Protein AF-A0A6L5FCD7-F1 (afdb_monomer_lite)

Structure (mmCIF, N/CA/C/O backbone):
data_AF-A0A6L5FCD7-F1
#
_entry.id   AF-A0A6L5FCD7-F1
#
loop_
_atom_site.group_PDB
_atom_site.id
_atom_site.type_symbol
_atom_site.label_atom_id
_atom_site.label_alt_id
_atom_site.label_comp_id
_atom_site.label_asym_id
_atom_site.label_entity_id
_atom_site.label_seq_id
_atom_site.pdbx_PDB_ins_code
_atom_site.Cartn_x
_atom_site.Cartn_y
_atom_site.Cartn_z
_atom_site.occupancy
_atom_site.B_iso_or_equiv
_atom_site.auth_seq_id
_atom_site.auth_comp_id
_atom_site.auth_asym_id
_atom_site.auth_atom_id
_atom_site.pdbx_PDB_model_num
ATOM 1 N N . MET A 1 1 ? -22.390 15.003 17.000 1.00 55.62 1 MET A N 1
ATOM 2 C CA . MET A 1 1 ? -22.370 13.607 16.510 1.00 55.62 1 MET A CA 1
ATOM 3 C C . MET A 1 1 ? -20.964 13.074 16.768 1.00 55.62 1 MET A C 1
ATOM 5 O O . MET A 1 1 ? -20.049 13.881 16.733 1.00 55.62 1 MET A O 1
ATOM 9 N N . SER A 1 2 ? -20.787 11.804 17.147 1.00 71.88 2 SER A N 1
ATOM 10 C CA . SER A 1 2 ? -19.439 11.239 17.355 1.00 71.88 2 SER A CA 1
ATOM 11 C C . SER A 1 2 ? -18.803 10.983 15.991 1.00 71.88 2 SER A C 1
ATOM 13 O O . SER A 1 2 ? -19.467 10.383 15.145 1.00 71.88 2 SER A O 1
ATOM 15 N N . SER A 1 3 ? -17.561 11.426 15.780 1.00 78.75 3 SER A N 1
ATOM 16 C CA . SER A 1 3 ? -16.783 11.084 14.585 1.00 78.75 3 SER A CA 1
ATOM 17 C C . SER A 1 3 ? -16.601 9.567 14.499 1.00 78.75 3 SER A C 1
ATOM 19 O O . SER A 1 3 ? -16.526 8.866 15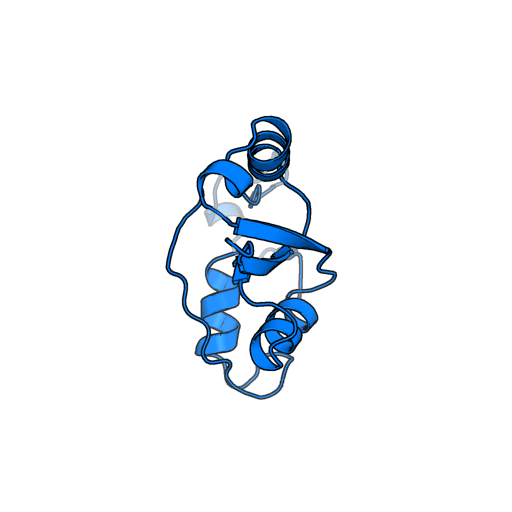.516 1.00 78.75 3 SER A O 1
ATOM 21 N N . ARG A 1 4 ? -16.553 9.040 13.274 1.00 93.75 4 ARG A N 1
ATOM 22 C CA . ARG A 1 4 ? -16.175 7.652 13.018 1.00 93.75 4 ARG A CA 1
ATOM 23 C C . ARG A 1 4 ? -14.656 7.564 12.925 1.00 93.75 4 ARG A C 1
ATOM 25 O O . ARG A 1 4 ? -14.069 8.122 12.001 1.00 93.75 4 ARG A O 1
ATOM 32 N N . GLN A 1 5 ? -14.041 6.807 13.826 1.00 95.81 5 GLN A N 1
ATOM 33 C CA . GLN A 1 5 ? -12.611 6.524 13.760 1.00 95.81 5 GLN A CA 1
ATOM 34 C C . GLN A 1 5 ? -12.307 5.499 12.654 1.00 95.81 5 GLN A C 1
ATOM 36 O O . GLN A 1 5 ? -13.030 4.511 12.495 1.00 95.81 5 GLN A O 1
ATOM 41 N N . ILE A 1 6 ? -11.252 5.748 11.877 1.00 97.06 6 ILE A N 1
ATOM 42 C CA . ILE A 1 6 ? -10.707 4.841 10.860 1.00 97.06 6 ILE A CA 1
ATOM 43 C C . ILE A 1 6 ? -9.198 4.720 11.073 1.00 97.06 6 ILE A C 1
ATOM 45 O O . ILE A 1 6 ? -8.468 5.701 10.939 1.00 97.06 6 ILE A O 1
ATOM 49 N N . ARG A 1 7 ? -8.720 3.504 11.334 1.00 98.00 7 ARG A N 1
ATOM 50 C CA . ARG A 1 7 ? -7.295 3.169 11.426 1.00 98.00 7 ARG A CA 1
ATOM 51 C C . ARG A 1 7 ? -6.771 2.803 10.044 1.00 98.00 7 ARG A C 1
ATOM 53 O O . ARG A 1 7 ? -7.136 1.768 9.479 1.00 98.00 7 ARG A O 1
ATOM 60 N N . LEU A 1 8 ? -5.931 3.672 9.492 1.00 96.81 8 LEU A N 1
ATOM 61 C CA . LEU A 1 8 ? -5.376 3.556 8.148 1.00 96.81 8 LEU A CA 1
ATOM 62 C C . LEU A 1 8 ? -3.917 3.093 8.201 1.00 96.81 8 LEU A C 1
ATOM 64 O O . LEU A 1 8 ? -3.034 3.854 8.599 1.00 96.81 8 LEU A O 1
ATOM 68 N N . GLY A 1 9 ? -3.655 1.869 7.743 1.00 97.31 9 GLY A N 1
ATOM 69 C CA . GLY A 1 9 ? -2.304 1.316 7.636 1.00 97.31 9 GLY A CA 1
ATOM 70 C C . GLY A 1 9 ? -1.635 1.653 6.301 1.00 97.31 9 GLY A C 1
ATOM 71 O O . GLY A 1 9 ? -2.066 1.164 5.253 1.00 97.31 9 GLY A O 1
ATOM 72 N N . ALA A 1 10 ? -0.548 2.427 6.309 1.00 94.69 10 ALA A N 1
ATOM 73 C CA . ALA A 1 10 ? 0.204 2.752 5.092 1.00 94.69 10 ALA A CA 1
ATOM 74 C C . ALA A 1 10 ? 1.717 2.893 5.334 1.00 94.69 10 ALA A C 1
ATOM 76 O O . ALA A 1 10 ? 2.170 3.170 6.444 1.00 94.69 10 ALA A O 1
ATOM 77 N N . PHE A 1 11 ? 2.517 2.704 4.278 1.00 91.50 11 PHE A N 1
ATOM 78 C CA . PHE A 1 11 ? 3.987 2.788 4.338 1.00 91.50 11 PHE A CA 1
ATOM 79 C C . PHE A 1 11 ? 4.525 4.200 4.566 1.00 91.50 11 PHE A C 1
ATOM 81 O O . PHE A 1 11 ? 5.691 4.360 4.910 1.00 91.50 11 PHE A O 1
ATOM 88 N N . TYR A 1 12 ? 3.724 5.230 4.341 1.00 89.50 12 TYR A N 1
ATOM 89 C CA . TYR A 1 12 ? 4.067 6.607 4.666 1.00 89.50 12 TYR A CA 1
ATOM 90 C C . TYR A 1 12 ? 2.797 7.451 4.660 1.00 89.50 12 TYR A C 1
ATOM 92 O O . TYR A 1 12 ? 1.784 7.079 4.064 1.00 89.50 12 TYR A O 1
ATOM 100 N N . ARG A 1 13 ? 2.866 8.618 5.300 1.00 91.06 13 ARG A N 1
ATOM 101 C CA . ARG A 1 13 ? 1.803 9.620 5.241 1.00 91.06 13 ARG A CA 1
ATOM 102 C C . ARG A 1 13 ? 1.982 10.451 3.970 1.00 91.06 13 ARG A C 1
ATOM 104 O O . ARG A 1 13 ? 2.928 11.226 3.863 1.00 91.06 13 ARG A O 1
ATOM 111 N N . SER A 1 14 ? 1.120 10.237 2.980 1.00 87.31 14 SER A N 1
ATOM 112 C CA . SER A 1 14 ? 1.229 10.888 1.669 1.00 87.31 14 SER A CA 1
ATOM 113 C C . SER A 1 14 ? 0.782 12.359 1.703 1.00 87.31 14 SER A C 1
ATOM 115 O O . SER A 1 14 ? 0.041 12.771 2.597 1.00 87.31 14 SER A O 1
ATOM 117 N N . LEU A 1 15 ? 1.196 13.162 0.712 1.00 89.69 15 LEU A N 1
ATOM 118 C CA . LEU A 1 15 ? 0.761 14.563 0.594 1.00 89.69 15 LEU A CA 1
ATOM 119 C C . LEU A 1 15 ? -0.774 14.718 0.558 1.00 89.69 15 LEU A C 1
ATOM 121 O O . LEU A 1 15 ? -1.275 15.575 1.286 1.00 89.69 15 LEU A O 1
ATOM 125 N N . PRO A 1 16 ? -1.545 13.892 -0.184 1.00 90.12 16 PRO A N 1
ATOM 126 C CA . PRO A 1 16 ? -3.006 13.938 -0.117 1.00 90.12 16 PRO A CA 1
ATO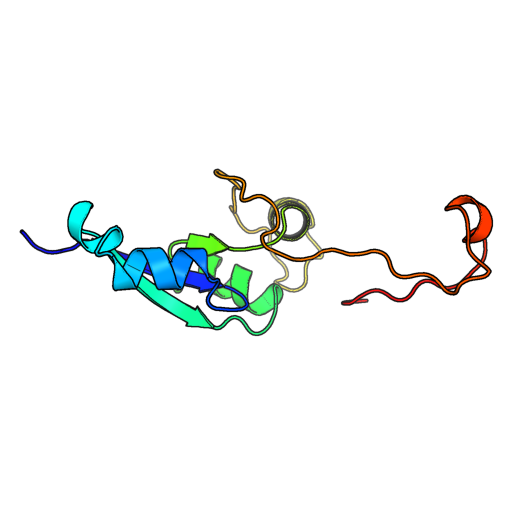M 127 C C . PRO A 1 16 ? -3.565 13.700 1.289 1.00 90.12 16 PRO A C 1
ATOM 129 O O . PRO A 1 16 ? -4.513 14.372 1.677 1.00 90.12 16 PRO A O 1
ATOM 132 N N . MET A 1 17 ? -2.965 12.802 2.080 1.00 91.81 17 MET A N 1
ATOM 133 C CA . MET A 1 17 ? -3.404 12.556 3.460 1.00 91.81 17 MET A CA 1
ATOM 134 C C . MET A 1 17 ? -3.141 13.756 4.372 1.00 91.81 17 MET A C 1
ATOM 136 O O . MET A 1 17 ? -3.963 14.051 5.236 1.00 91.81 17 MET A O 1
ATOM 140 N N . LEU A 1 18 ? -2.001 14.431 4.192 1.00 93.69 18 LEU A N 1
ATOM 141 C CA . LEU A 1 18 ? -1.668 15.651 4.932 1.00 93.69 18 LEU A CA 1
ATOM 142 C C . LEU A 1 18 ? -2.616 16.795 4.562 1.00 93.69 18 LEU A C 1
ATOM 144 O O . LEU A 1 18 ? -3.132 17.470 5.444 1.00 93.69 18 LEU A O 1
ATOM 148 N N . ALA A 1 19 ? -2.890 16.976 3.269 1.00 94.88 19 ALA A N 1
ATOM 149 C CA . ALA A 1 19 ? -3.831 17.980 2.788 1.00 94.88 19 ALA A CA 1
ATOM 150 C C . ALA A 1 19 ? -5.267 17.695 3.261 1.00 94.88 19 ALA A C 1
ATOM 152 O O . ALA A 1 19 ? -5.974 18.620 3.654 1.00 94.88 19 ALA A O 1
ATOM 153 N N . ALA A 1 20 ? -5.689 16.425 3.260 1.00 94.81 20 ALA A N 1
ATOM 154 C CA . ALA A 1 20 ? -7.000 16.005 3.749 1.00 94.81 20 ALA A CA 1
ATOM 155 C C . ALA A 1 20 ? -7.229 16.412 5.214 1.00 94.81 20 ALA A C 1
ATOM 157 O O . ALA A 1 20 ? -8.290 16.931 5.553 1.00 94.81 20 ALA A O 1
ATOM 158 N N . ASP A 1 21 ? -6.208 16.222 6.047 1.00 94.31 21 ASP A N 1
ATOM 159 C CA . ASP A 1 21 ? -6.203 16.608 7.457 1.00 94.31 21 ASP A CA 1
ATOM 160 C C . ASP A 1 21 ? -6.176 18.138 7.620 1.00 94.31 21 ASP A C 1
ATOM 162 O O . ASP A 1 21 ? -7.093 18.733 8.180 1.00 94.31 21 ASP A O 1
ATOM 166 N N . GLN A 1 22 ? -5.179 18.803 7.024 1.00 97.19 22 GLN A N 1
ATOM 167 C CA . GLN A 1 22 ? -4.955 20.246 7.172 1.00 97.19 22 GLN A CA 1
ATOM 168 C C . GLN A 1 22 ? -6.118 21.108 6.656 1.00 97.19 22 GLN A C 1
ATOM 170 O O . GLN A 1 22 ? -6.346 22.206 7.164 1.00 97.19 22 GLN A O 1
ATOM 175 N N . HIS A 1 23 ? -6.842 20.640 5.640 1.00 97.81 23 HIS A N 1
ATOM 176 C CA . HIS A 1 23 ? -7.974 21.359 5.055 1.00 97.81 23 HIS A CA 1
ATOM 177 C C . HIS A 1 23 ? -9.341 20.870 5.563 1.00 97.81 23 HIS A C 1
ATOM 179 O O . HIS A 1 23 ? -10.366 21.267 5.008 1.00 97.81 23 HIS A O 1
ATOM 185 N N . GLY A 1 24 ? -9.377 20.028 6.604 1.00 97.00 24 GLY A N 1
ATOM 186 C CA . GLY A 1 24 ? -10.619 19.601 7.256 1.00 97.00 24 GLY A CA 1
ATOM 187 C C . GLY A 1 24 ? -11.504 18.693 6.397 1.00 97.00 24 GLY A C 1
ATOM 188 O O . GLY A 1 24 ? -12.712 18.617 6.616 1.00 97.00 24 GLY A O 1
ATOM 189 N N . PHE A 1 25 ? -10.943 17.998 5.401 1.00 97.12 25 PHE A N 1
ATOM 190 C CA . PHE A 1 25 ? -11.723 17.093 4.553 1.00 97.12 2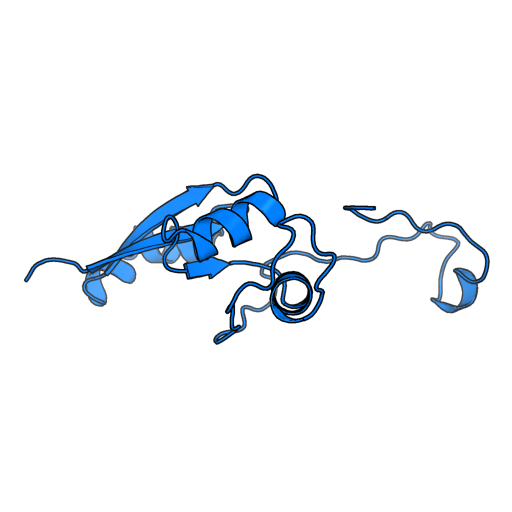5 PHE A CA 1
ATOM 191 C C . PHE A 1 25 ? -12.240 15.882 5.335 1.00 97.12 25 PHE A C 1
ATOM 193 O O . PHE A 1 25 ? -13.373 15.472 5.106 1.00 97.12 25 PHE A O 1
ATOM 200 N N . TYR A 1 26 ? -11.460 15.333 6.272 1.00 95.81 26 TYR A N 1
ATOM 201 C CA . TYR A 1 26 ? -11.932 14.234 7.124 1.00 95.81 26 TYR A CA 1
ATOM 202 C C . TYR A 1 26 ? -13.059 14.683 8.062 1.00 95.81 26 TYR A C 1
ATOM 204 O O . TYR A 1 26 ? -14.113 14.047 8.096 1.00 95.81 26 TYR A O 1
ATOM 212 N N . GLU A 1 27 ? -12.885 15.830 8.726 1.00 95.38 27 GLU A N 1
ATOM 213 C CA . GLU A 1 27 ? -13.893 16.423 9.615 1.00 95.38 27 GLU A CA 1
ATOM 214 C C . GLU A 1 27 ? -15.203 16.712 8.876 1.00 95.38 27 GLU A C 1
ATOM 216 O O . GLU A 1 27 ? -16.274 16.349 9.352 1.00 95.38 27 GLU A O 1
ATOM 221 N N . LYS A 1 28 ? -15.131 17.274 7.661 1.00 97.12 28 LYS A N 1
ATOM 222 C CA . LYS A 1 28 ? -16.303 17.513 6.801 1.00 97.12 28 LYS A CA 1
ATOM 223 C C . LYS A 1 28 ? -17.120 16.242 6.522 1.00 97.12 28 LYS A C 1
ATOM 225 O O . LYS A 1 28 ? -18.299 16.337 6.183 1.00 97.12 28 LYS A O 1
ATOM 230 N N . HIS A 1 29 ? -16.492 15.073 6.614 1.00 95.62 29 HIS A N 1
ATOM 231 C CA . HIS A 1 29 ? -17.120 13.773 6.411 1.00 95.62 29 HIS A CA 1
ATOM 232 C C . HIS A 1 29 ? -17.393 13.015 7.721 1.00 95.62 29 HIS A C 1
ATOM 234 O O . HIS A 1 29 ? -17.718 11.831 7.660 1.00 95.62 29 HIS A O 1
ATOM 240 N N . ASP A 1 30 ? -17.280 13.672 8.881 1.00 96.44 30 ASP A N 1
ATOM 241 C CA . ASP A 1 30 ? -17.431 13.073 10.213 1.00 96.44 30 ASP A CA 1
ATOM 242 C C . ASP A 1 30 ? -16.496 11.865 10.438 1.00 96.44 30 ASP A C 1
ATOM 244 O O . ASP A 1 30 ? -16.832 10.912 11.147 1.00 96.44 30 ASP A O 1
ATOM 248 N N . VAL A 1 31 ? -15.310 11.890 9.821 1.00 96.19 31 VAL A N 1
ATOM 249 C CA . VAL A 1 31 ? -14.287 10.845 9.938 1.00 96.19 31 VAL A CA 1
ATOM 250 C C . VAL A 1 31 ? -13.081 11.383 10.695 1.00 96.19 31 VAL A C 1
ATOM 252 O O . VAL A 1 31 ? -12.597 12.477 10.424 1.00 96.19 31 VAL A O 1
ATOM 255 N N . GLU A 1 32 ? -12.548 10.570 11.598 1.00 96.00 32 GLU A N 1
ATOM 256 C CA . GLU A 1 32 ? -11.240 10.775 12.214 1.00 96.00 32 GLU A CA 1
ATOM 257 C C . GLU A 1 32 ? -10.294 9.673 11.731 1.00 96.00 32 GLU A C 1
ATOM 259 O O . GLU A 1 32 ? -10.581 8.487 11.895 1.00 96.00 32 GLU A O 1
ATOM 264 N N . VAL A 1 33 ? -9.185 10.050 11.091 1.00 96.56 33 VAL A N 1
ATOM 265 C CA . VAL A 1 33 ? -8.233 9.087 10.521 1.00 96.56 33 VAL A CA 1
ATOM 266 C C . VAL A 1 33 ? -7.009 8.963 11.417 1.00 96.56 33 VAL A C 1
ATOM 268 O O . VAL A 1 33 ? -6.214 9.893 11.533 1.00 96.56 33 VAL A O 1
ATOM 271 N N . GLU A 1 34 ? -6.810 7.776 11.980 1.00 96.75 34 GLU A N 1
ATOM 272 C CA . GLU A 1 34 ? -5.595 7.413 12.700 1.00 96.75 34 GLU A CA 1
ATOM 273 C C . GLU A 1 34 ? -4.599 6.766 11.731 1.00 96.75 34 GLU A C 1
ATOM 275 O O . GLU A 1 34 ? -4.848 5.699 11.166 1.00 96.75 34 GLU A O 1
ATOM 280 N N . PHE A 1 35 ? -3.457 7.419 11.511 1.00 96.88 35 PHE A N 1
ATOM 281 C CA . PHE A 1 35 ? -2.407 6.893 10.642 1.00 96.88 35 PHE A CA 1
ATOM 282 C C . PHE A 1 35 ? -1.527 5.873 11.375 1.00 96.88 35 PHE A C 1
ATOM 284 O O . PHE A 1 35 ? -0.812 6.213 12.317 1.00 96.88 35 PHE A O 1
ATOM 291 N N . GLY A 1 36 ? -1.510 4.641 10.866 1.00 97.44 36 GLY A N 1
ATOM 292 C CA . GLY A 1 36 ? -0.607 3.578 11.285 1.00 97.44 36 GLY A CA 1
ATOM 293 C C . GLY A 1 36 ? 0.532 3.373 10.289 1.00 97.44 36 GLY A C 1
ATOM 294 O O . GLY A 1 36 ? 0.317 2.949 9.153 1.00 97.44 36 GLY A O 1
ATOM 295 N N . GLN A 1 37 ? 1.763 3.623 10.734 1.00 96.31 37 GLN A N 1
ATOM 296 C CA . GLN A 1 37 ? 2.960 3.399 9.928 1.00 96.31 37 GLN A CA 1
ATOM 297 C C . GLN A 1 37 ? 3.245 1.898 9.762 1.00 96.31 37 GLN A C 1
ATOM 299 O O . GLN A 1 37 ? 3.627 1.212 10.712 1.00 96.31 37 GLN A O 1
ATOM 304 N N . VAL A 1 38 ? 3.146 1.415 8.526 1.00 96.25 38 VAL A N 1
ATOM 305 C CA . VAL A 1 38 ? 3.463 0.035 8.136 1.00 96.25 38 VAL A CA 1
ATOM 306 C C . VAL A 1 38 ? 4.973 -0.160 7.974 1.00 96.25 38 VAL A C 1
ATOM 308 O O . VAL A 1 38 ? 5.695 0.752 7.554 1.00 96.25 38 VAL A O 1
ATOM 311 N N . ARG A 1 39 ? 5.456 -1.360 8.317 1.00 93.94 39 ARG A N 1
ATOM 312 C CA . ARG A 1 39 ? 6.861 -1.791 8.199 1.00 93.94 39 ARG A CA 1
ATOM 313 C C . ARG A 1 39 ? 7.092 -2.853 7.126 1.00 93.94 39 ARG A C 1
ATOM 315 O O . ARG A 1 39 ? 8.196 -2.938 6.604 1.00 93.94 39 ARG A O 1
ATOM 322 N N . SER A 1 40 ? 6.081 -3.651 6.799 1.00 94.25 40 SER A N 1
ATOM 323 C CA . SER A 1 40 ? 6.129 -4.655 5.731 1.00 94.25 40 SER A CA 1
ATOM 324 C C . SER A 1 40 ? 4.720 -5.028 5.282 1.00 94.25 40 SER A C 1
ATOM 326 O O . SER A 1 40 ? 3.768 -4.888 6.053 1.00 94.25 40 SER A O 1
ATOM 328 N N . SER A 1 41 ? 4.576 -5.568 4.070 1.00 94.31 41 SER A N 1
ATOM 329 C CA . SER A 1 41 ? 3.282 -6.084 3.606 1.00 94.31 41 SER A CA 1
ATOM 330 C C . SER A 1 41 ? 2.773 -7.227 4.490 1.00 94.31 41 SER A C 1
ATOM 332 O O . SER A 1 41 ? 1.576 -7.308 4.746 1.00 94.31 41 SER A O 1
ATOM 334 N N . THR A 1 42 ? 3.669 -8.064 5.030 1.00 96.06 42 THR A N 1
ATOM 335 C CA . THR A 1 42 ? 3.306 -9.133 5.978 1.00 96.06 42 THR A CA 1
ATOM 336 C C . THR A 1 42 ? 2.627 -8.568 7.218 1.00 96.06 42 THR A C 1
ATOM 338 O O . THR A 1 42 ? 1.547 -9.015 7.589 1.00 96.06 42 THR A O 1
ATOM 341 N N . GLN A 1 43 ? 3.219 -7.542 7.835 1.00 97.25 43 GLN A N 1
ATOM 342 C CA . GLN A 1 43 ? 2.607 -6.869 8.978 1.00 97.25 43 GLN A CA 1
ATOM 343 C C . GLN A 1 43 ? 1.289 -6.193 8.574 1.00 97.25 43 GLN A C 1
ATOM 345 O O . GLN A 1 43 ? 0.293 -6.346 9.273 1.00 97.25 43 GLN A O 1
ATOM 350 N N . GLN A 1 44 ? 1.270 -5.476 7.444 1.00 97.62 44 GLN A N 1
ATOM 351 C CA . GLN A 1 44 ? 0.095 -4.742 6.964 1.00 97.62 44 GLN A CA 1
ATOM 352 C C . GLN A 1 44 ? -1.131 -5.648 6.823 1.00 97.62 44 GLN A C 1
ATOM 354 O O . GLN A 1 44 ? -2.206 -5.306 7.312 1.00 97.62 44 GLN A O 1
ATOM 359 N N . PHE A 1 45 ? -0.969 -6.808 6.181 1.00 97.88 45 PHE A N 1
ATOM 360 C CA . PHE A 1 45 ? -2.068 -7.741 5.943 1.00 97.88 45 PHE A CA 1
ATOM 361 C C . PHE A 1 45 ? -2.414 -8.585 7.171 1.00 97.88 45 PHE A C 1
ATOM 363 O O . PHE A 1 45 ? -3.582 -8.930 7.339 1.00 97.88 45 PHE A O 1
ATOM 370 N N . GLN A 1 46 ? -1.453 -8.867 8.059 1.00 97.81 46 GLN A N 1
ATOM 371 C CA . GLN A 1 46 ? -1.750 -9.497 9.347 1.00 97.81 46 GLN A CA 1
ATOM 372 C C . GLN A 1 46 ? -2.617 -8.555 10.194 1.00 97.81 46 GLN A C 1
ATOM 374 O O . GLN A 1 46 ? -3.671 -8.961 10.663 1.00 97.81 46 GLN A O 1
ATOM 379 N N . TYR A 1 47 ? -2.243 -7.278 10.296 1.00 98.25 47 TYR A N 1
ATOM 380 C CA . TYR A 1 47 ? -2.984 -6.277 11.070 1.00 98.25 47 TYR A CA 1
ATOM 381 C C . TYR A 1 47 ? -4.356 -5.970 10.460 1.00 98.25 47 TYR A C 1
ATOM 383 O O . TYR A 1 47 ? -5.329 -5.808 11.190 1.00 98.25 47 TYR A O 1
ATOM 391 N N . LEU A 1 48 ? -4.473 -5.956 9.129 1.00 97.88 48 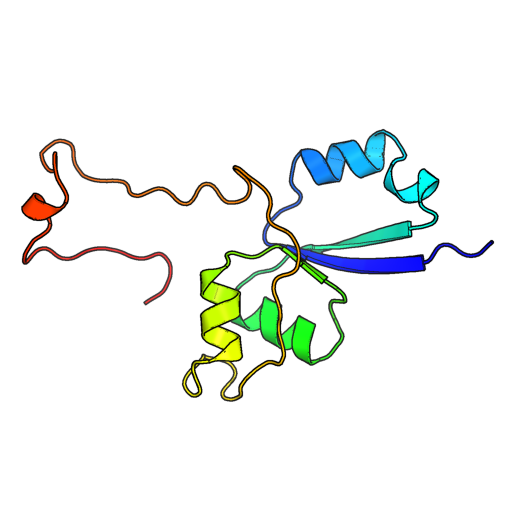LEU A N 1
ATOM 392 C CA . LEU A 1 48 ? -5.776 -5.883 8.465 1.00 97.88 48 LEU A CA 1
ATOM 393 C C . LEU A 1 48 ? -6.646 -7.110 8.792 1.00 97.88 48 LEU A C 1
ATOM 395 O O . LEU A 1 48 ? -7.827 -6.963 9.090 1.00 97.88 48 LEU A O 1
ATOM 399 N N . SER A 1 49 ? -6.071 -8.317 8.749 1.00 97.12 49 SER A N 1
ATOM 400 C CA . SER A 1 49 ? -6.787 -9.558 9.070 1.00 97.12 49 SER A CA 1
ATOM 401 C C . SER A 1 49 ? -7.225 -9.631 10.531 1.00 97.12 49 SER A C 1
ATOM 403 O O . SER A 1 49 ? -8.255 -10.242 10.808 1.00 97.12 49 SER A O 1
ATOM 405 N N . ASP A 1 50 ? -6.437 -9.071 11.444 1.00 97.06 50 ASP A N 1
ATOM 406 C CA . ASP A 1 50 ? -6.682 -9.126 12.888 1.00 97.06 50 ASP A CA 1
ATOM 407 C C . ASP A 1 50 ? -7.591 -7.981 13.366 1.00 97.06 50 ASP A C 1
ATOM 409 O O . ASP A 1 50 ? -7.986 -7.941 14.529 1.00 97.06 50 ASP A O 1
ATOM 413 N N . GLY A 1 51 ? -7.966 -7.061 12.468 1.00 96.94 51 GLY A N 1
ATOM 414 C CA . GLY A 1 51 ? -8.809 -5.911 12.789 1.00 96.94 51 GLY A CA 1
ATOM 415 C C . GLY A 1 51 ? -8.066 -4.777 13.495 1.00 96.94 51 GLY A C 1
ATOM 416 O O . GLY A 1 51 ? -8.708 -3.933 14.116 1.00 96.94 51 GLY A O 1
ATOM 417 N N . GLU A 1 52 ? -6.736 -4.734 13.399 1.00 97.88 52 GLU A N 1
ATOM 418 C CA . GLU A 1 52 ? -5.887 -3.632 13.877 1.00 97.88 52 GLU A CA 1
ATOM 419 C C . GLU A 1 52 ? -5.890 -2.443 12.901 1.00 97.88 52 GLU A C 1
ATOM 421 O O . GLU A 1 52 ? -5.783 -1.289 13.316 1.00 97.88 52 GLU A O 1
ATOM 426 N N . TYR A 1 53 ? -6.078 -2.710 11.604 1.00 98.38 53 TYR A N 1
ATOM 427 C CA . TYR A 1 53 ? -6.374 -1.697 10.589 1.00 98.38 53 TYR A CA 1
ATOM 428 C C . TYR A 1 53 ? -7.767 -1.905 10.006 1.00 98.38 53 TYR A C 1
ATOM 430 O O . TYR A 1 53 ? -8.168 -3.031 9.724 1.00 98.38 53 TYR A O 1
ATOM 438 N N . ASP A 1 54 ? -8.478 -0.804 9.767 1.00 97.44 54 ASP A N 1
ATOM 439 C CA . ASP A 1 54 ? -9.783 -0.824 9.102 1.00 97.44 54 ASP A CA 1
ATOM 440 C C . ASP A 1 54 ? -9.621 -0.761 7.577 1.00 97.44 54 ASP A C 1
ATOM 442 O O . ASP A 1 54 ? -10.370 -1.385 6.824 1.00 97.44 54 ASP A O 1
ATOM 446 N N . VAL A 1 55 ? -8.624 0.001 7.114 1.00 96.38 55 VAL A N 1
ATOM 447 C CA . VAL A 1 55 ? -8.262 0.161 5.702 1.00 96.38 55 VAL A CA 1
ATOM 448 C C . VAL A 1 55 ? -6.743 0.220 5.584 1.00 96.38 55 VAL A C 1
ATOM 450 O O . VAL A 1 55 ? -6.053 0.717 6.473 1.00 96.38 55 VAL A O 1
ATOM 453 N N . VAL A 1 56 ? -6.207 -0.260 4.463 1.00 96.00 56 VAL A N 1
ATOM 454 C CA . VAL A 1 56 ? -4.785 -0.134 4.137 1.00 96.00 56 VAL A CA 1
ATOM 455 C C . VAL A 1 56 ? -4.595 0.525 2.778 1.00 96.00 56 VAL A C 1
ATOM 457 O O . VAL A 1 56 ? -5.371 0.289 1.852 1.00 96.00 56 VAL A O 1
ATOM 460 N N . GLN A 1 57 ? -3.541 1.329 2.648 1.00 93.69 57 GLN A N 1
ATOM 461 C CA . GLN A 1 57 ? -3.039 1.785 1.353 1.00 93.69 57 GLN A CA 1
ATOM 462 C C . GLN A 1 57 ? -1.840 0.913 0.974 1.00 93.69 57 GLN A C 1
ATOM 464 O O . GLN A 1 57 ? -0.834 0.873 1.686 1.00 93.69 57 GLN A O 1
ATOM 469 N N . THR A 1 58 ? -1.960 0.196 -0.140 1.00 91.38 58 THR A N 1
ATOM 470 C CA . THR A 1 58 ? -0.976 -0.796 -0.582 1.00 91.38 58 THR A CA 1
ATOM 471 C C . THR A 1 58 ? -0.999 -0.942 -2.099 1.00 91.38 58 THR A C 1
ATOM 473 O O . THR A 1 58 ? -1.895 -0.417 -2.767 1.00 91.38 58 THR A O 1
ATOM 476 N N . SER A 1 59 ? -0.017 -1.651 -2.645 1.00 88.81 59 SER A N 1
ATOM 477 C CA . SER A 1 59 ? 0.041 -1.943 -4.071 1.00 88.81 59 SER A CA 1
ATOM 478 C C . SER A 1 59 ? -0.942 -3.073 -4.428 1.00 88.81 59 SER A C 1
ATOM 480 O O . SER A 1 59 ? -1.220 -3.957 -3.607 1.00 88.81 59 SER A O 1
ATOM 482 N N . PRO A 1 60 ? -1.530 -3.062 -5.637 1.00 89.38 60 PRO A N 1
ATOM 483 C CA . PRO A 1 60 ? -2.564 -4.030 -6.006 1.00 89.38 60 PRO A CA 1
ATOM 484 C C . PRO A 1 60 ? -2.059 -5.483 -6.017 1.00 89.38 60 PRO A C 1
ATOM 486 O O . PRO A 1 60 ? -2.820 -6.397 -5.696 1.00 89.38 60 PRO A O 1
ATOM 489 N N . ASP A 1 61 ? -0.780 -5.706 -6.319 1.00 89.81 61 ASP A N 1
ATOM 490 C CA . ASP A 1 61 ? -0.128 -7.019 -6.280 1.00 89.81 61 ASP A CA 1
ATOM 491 C C . ASP A 1 61 ? -0.092 -7.613 -4.864 1.00 89.81 61 ASP A C 1
ATOM 493 O O . ASP A 1 61 ? -0.365 -8.802 -4.710 1.00 89.81 61 ASP A O 1
ATOM 497 N N . ASN A 1 62 ? 0.113 -6.800 -3.819 1.00 93.12 62 ASN A N 1
ATOM 498 C CA . ASN A 1 62 ? 0.027 -7.275 -2.438 1.00 93.12 62 ASN A CA 1
ATOM 499 C C . ASN A 1 62 ? -1.378 -7.810 -2.127 1.00 93.12 62 ASN A C 1
ATOM 501 O O . ASN A 1 62 ? -1.519 -8.884 -1.543 1.00 93.12 62 ASN A O 1
ATOM 505 N N . THR A 1 63 ? -2.426 -7.112 -2.579 1.00 94.94 63 THR A N 1
ATOM 506 C CA . THR A 1 63 ? -3.812 -7.581 -2.396 1.00 94.94 63 THR A CA 1
ATOM 507 C C . THR A 1 63 ? -4.026 -8.929 -3.079 1.00 94.94 63 THR A C 1
ATOM 509 O O . THR A 1 63 ? -4.584 -9.839 -2.469 1.00 94.94 63 THR A O 1
ATOM 512 N N . ALA A 1 64 ? -3.541 -9.091 -4.314 1.00 94.94 64 ALA A N 1
ATOM 513 C CA . ALA A 1 64 ? -3.619 -10.361 -5.031 1.00 94.94 64 ALA A CA 1
ATOM 514 C C . ALA A 1 64 ? -2.828 -11.475 -4.322 1.00 94.94 64 ALA A C 1
ATOM 516 O O . ALA A 1 64 ? -3.358 -12.572 -4.146 1.00 94.94 64 ALA A O 1
ATOM 517 N N . ASN A 1 65 ? -1.604 -11.191 -3.864 1.00 95.31 65 ASN A N 1
ATOM 518 C CA . ASN A 1 65 ? -0.755 -12.148 -3.158 1.00 95.31 65 ASN A CA 1
ATOM 519 C C . ASN A 1 65 ? -1.461 -12.681 -1.904 1.00 95.31 65 ASN A C 1
ATOM 521 O O . ASN A 1 65 ? -1.697 -13.879 -1.788 1.00 95.31 65 ASN A O 1
ATOM 525 N N . TYR A 1 66 ? -1.904 -11.811 -0.997 1.00 96.94 66 TYR A N 1
ATOM 526 C CA . TYR A 1 66 ? -2.539 -12.269 0.243 1.00 96.94 66 TYR A CA 1
ATOM 527 C C . TYR A 1 66 ? -3.937 -12.866 0.040 1.00 96.94 66 TYR A C 1
ATOM 529 O O . TYR A 1 66 ? -4.363 -13.693 0.847 1.00 96.94 66 TYR A O 1
ATOM 537 N N . ARG A 1 67 ? -4.648 -12.507 -1.038 1.00 97.31 67 ARG A N 1
ATOM 538 C CA . ARG A 1 67 ? -5.976 -13.058 -1.346 1.00 97.31 67 ARG A CA 1
ATOM 539 C C . ARG A 1 67 ? -5.931 -14.425 -2.030 1.00 97.31 67 ARG A C 1
ATOM 541 O O . ARG A 1 67 ? -6.857 -15.212 -1.831 1.00 97.31 67 ARG A O 1
ATOM 548 N N . LEU A 1 68 ? -4.909 -14.683 -2.851 1.00 97.00 68 LEU A N 1
ATOM 549 C CA . LEU A 1 68 ? -4.876 -15.815 -3.789 1.00 97.00 68 LEU A CA 1
ATOM 550 C C . LEU A 1 68 ? -3.698 -16.778 -3.575 1.00 97.00 68 LEU A C 1
ATOM 552 O O . LEU A 1 68 ? -3.801 -17.942 -3.955 1.00 97.00 68 LEU A O 1
ATOM 556 N N . ASN A 1 69 ? -2.588 -16.340 -2.977 1.00 96.44 69 ASN A N 1
ATOM 557 C CA . ASN A 1 69 ? -1.415 -17.185 -2.752 1.00 96.44 69 ASN A CA 1
ATOM 558 C C . ASN A 1 69 ? -1.473 -17.845 -1.368 1.00 96.44 69 ASN A C 1
ATOM 560 O O . ASN A 1 69 ? -1.222 -17.199 -0.352 1.00 96.44 69 ASN A O 1
ATOM 564 N N . ALA A 1 70 ? -1.744 -19.151 -1.312 1.00 96.19 70 ALA A N 1
ATOM 565 C CA . ALA A 1 70 ? -1.764 -19.911 -0.057 1.00 96.19 70 ALA A CA 1
ATOM 566 C C . ALA A 1 70 ? -0.382 -20.025 0.623 1.00 96.19 70 ALA A C 1
ATOM 568 O O . ALA A 1 70 ? -0.309 -20.343 1.806 1.00 96.19 70 ALA A O 1
ATOM 569 N N . HIS A 1 71 ? 0.702 -19.739 -0.103 1.00 95.69 71 HIS A N 1
ATOM 570 C CA . HIS A 1 71 ? 2.077 -19.744 0.400 1.00 95.69 71 HIS A CA 1
ATOM 571 C C . HIS A 1 71 ? 2.586 -18.344 0.768 1.00 95.69 71 HIS A C 1
ATOM 573 O O . HIS A 1 71 ? 3.791 -18.153 0.927 1.00 95.69 71 HIS A O 1
ATOM 579 N N . ASN A 1 72 ? 1.700 -17.349 0.878 1.00 95.19 72 ASN A N 1
ATOM 580 C CA . ASN A 1 72 ? 2.101 -16.021 1.330 1.00 95.19 72 ASN A CA 1
ATOM 581 C C . ASN A 1 72 ? 2.698 -16.077 2.763 1.00 95.19 72 ASN A C 1
ATOM 583 O O . ASN A 1 72 ? 2.390 -17.004 3.519 1.00 95.19 72 ASN A O 1
ATOM 587 N N . PRO A 1 73 ? 3.500 -15.079 3.181 1.00 94.56 73 PRO A N 1
ATOM 588 C CA . PRO A 1 73 ? 4.220 -15.115 4.460 1.00 94.56 73 PRO A CA 1
ATOM 589 C C . PRO A 1 73 ? 3.360 -15.220 5.733 1.00 94.56 73 PRO A C 1
ATOM 591 O O . PRO A 1 73 ? 3.894 -15.555 6.786 1.00 94.56 73 PRO A O 1
ATOM 594 N N . ILE A 1 74 ? 2.053 -14.935 5.669 1.00 95.88 74 ILE A N 1
ATOM 595 C CA . ILE A 1 74 ? 1.121 -15.074 6.803 1.00 95.88 74 ILE A CA 1
ATOM 596 C C . ILE A 1 74 ? 0.642 -16.535 6.968 1.00 95.88 74 ILE A C 1
ATOM 598 O O . ILE A 1 74 ? 0.112 -16.909 8.015 1.00 95.88 74 ILE A O 1
ATOM 602 N N . GLY A 1 75 ? 0.824 -17.388 5.953 1.00 96.19 75 GLY A N 1
ATOM 603 C CA . GLY A 1 75 ? 0.452 -18.808 5.999 1.00 96.19 75 GLY A CA 1
ATOM 604 C C . GLY A 1 75 ? -1.053 -19.084 5.897 1.00 96.19 75 GLY A C 1
ATOM 605 O O . GLY A 1 75 ? -1.490 -20.212 6.119 1.00 96.19 75 GLY A O 1
ATOM 606 N N . ARG A 1 76 ? -1.861 -18.069 5.571 1.00 96.31 76 ARG A N 1
ATOM 607 C CA . ARG A 1 76 ? -3.300 -18.189 5.282 1.00 96.31 76 ARG A CA 1
ATOM 608 C C . ARG A 1 76 ? -3.736 -17.126 4.280 1.00 96.31 76 ARG A C 1
ATOM 610 O O . ARG A 1 76 ? -3.096 -16.082 4.167 1.00 96.31 76 ARG A O 1
ATOM 617 N N . LEU A 1 77 ? -4.832 -17.381 3.571 1.00 97.69 77 LEU A N 1
ATOM 618 C CA . LEU A 1 77 ? -5.451 -16.373 2.711 1.00 97.69 77 LEU A CA 1
ATOM 619 C C . LEU A 1 77 ? -6.134 -15.303 3.568 1.00 97.69 77 LEU A C 1
ATOM 621 O O . LEU A 1 77 ? -6.795 -15.619 4.558 1.00 97.69 77 LEU A O 1
ATOM 625 N N . VAL A 1 78 ? -5.988 -14.047 3.164 1.00 97.31 78 VAL A N 1
ATOM 626 C CA . VAL A 1 78 ? -6.654 -12.894 3.773 1.00 97.31 78 VAL A CA 1
ATOM 627 C C . VAL A 1 78 ? -7.792 -12.462 2.852 1.00 97.31 78 VAL A C 1
ATOM 629 O O . VAL A 1 78 ? -7.591 -12.290 1.649 1.00 97.31 78 VAL A O 1
ATOM 632 N N . GLU A 1 79 ? -8.990 -12.248 3.400 1.00 95.38 79 GLU A N 1
ATOM 633 C CA . GLU A 1 79 ? -10.170 -11.749 2.669 1.00 95.38 79 GLU A CA 1
ATOM 634 C C . GLU A 1 79 ? -10.059 -10.239 2.361 1.00 95.38 79 GLU A C 1
ATOM 636 O O . GLU A 1 79 ? -10.940 -9.435 2.662 1.00 95.38 79 GLU A O 1
ATOM 641 N N . ALA A 1 80 ? -8.939 -9.836 1.761 1.00 94.56 80 ALA A N 1
ATOM 642 C CA . ALA A 1 80 ? -8.678 -8.471 1.337 1.00 94.56 80 ALA A CA 1
ATOM 643 C C . ALA A 1 80 ? -9.295 -8.189 -0.041 1.00 94.56 80 ALA A C 1
ATOM 645 O O . ALA A 1 80 ? -9.287 -9.038 -0.937 1.00 94.56 80 ALA A O 1
ATOM 646 N N . LYS A 1 81 ? -9.798 -6.965 -0.231 1.00 95.19 81 LYS A N 1
ATOM 647 C CA . LYS A 1 81 ? -10.317 -6.475 -1.514 1.00 95.19 81 LYS A CA 1
ATOM 648 C C . LYS A 1 81 ? -9.864 -5.042 -1.771 1.00 95.19 81 LYS A C 1
ATOM 650 O O . LYS A 1 81 ? -10.005 -4.177 -0.908 1.00 95.19 81 LYS A O 1
ATOM 655 N N . GLY A 1 82 ? -9.370 -4.785 -2.978 1.00 94.38 82 GLY A N 1
ATOM 656 C CA . GLY A 1 82 ? -9.186 -3.423 -3.471 1.00 94.38 82 GLY A CA 1
ATOM 657 C C . GLY A 1 82 ? -10.537 -2.836 -3.875 1.00 94.38 82 GLY A C 1
ATOM 658 O O . GLY A 1 82 ? -11.319 -3.504 -4.548 1.00 94.38 82 GLY A O 1
ATOM 659 N N . PHE A 1 83 ? -10.827 -1.604 -3.458 1.00 94.00 83 PHE A N 1
ATOM 660 C CA . PHE A 1 83 ? -12.084 -0.915 -3.791 1.00 94.00 83 PHE A CA 1
ATOM 661 C C . PHE A 1 83 ? -11.881 0.499 -4.355 1.00 94.00 83 PHE A C 1
ATOM 663 O O . PHE A 1 83 ? -12.836 1.118 -4.816 1.00 94.00 83 PHE A O 1
ATOM 670 N N . MET A 1 84 ? -10.653 1.017 -4.320 1.00 91.50 84 MET A N 1
ATOM 671 C CA . MET A 1 84 ? -10.286 2.331 -4.838 1.00 91.50 84 MET A CA 1
ATOM 672 C C . MET A 1 84 ? -8.839 2.287 -5.332 1.00 91.50 84 MET A C 1
ATOM 674 O O . MET A 1 84 ? -7.988 1.671 -4.693 1.00 91.50 84 MET A O 1
ATOM 678 N N . GLY A 1 85 ? -8.572 2.936 -6.466 1.00 86.56 85 GLY A N 1
ATOM 679 C CA . GLY A 1 85 ? -7.221 3.183 -6.965 1.00 86.56 85 GLY A CA 1
ATOM 680 C C . GLY A 1 85 ? -6.797 4.623 -6.687 1.00 86.56 85 GLY A C 1
ATOM 681 O O . GLY A 1 85 ? -7.623 5.531 -6.743 1.00 86.56 85 GLY A O 1
ATOM 682 N N . MET A 1 86 ? -5.512 4.829 -6.408 1.00 80.12 86 MET A N 1
ATOM 683 C CA . MET A 1 86 ? -4.899 6.153 -6.300 1.00 80.12 86 MET A CA 1
ATOM 684 C C . MET A 1 86 ? -3.720 6.221 -7.267 1.00 80.12 86 MET A C 1
ATOM 686 O O . MET A 1 86 ? -2.820 5.385 -7.201 1.00 80.12 86 MET A O 1
ATOM 690 N N . ASP A 1 87 ? -3.745 7.193 -8.175 1.00 72.25 87 ASP A N 1
ATOM 691 C CA . ASP A 1 87 ? -2.681 7.388 -9.161 1.00 72.25 87 ASP A CA 1
ATOM 692 C C . ASP A 1 87 ? -1.432 8.024 -8.515 1.00 72.25 87 ASP A C 1
ATOM 694 O O . ASP A 1 87 ? -1.543 8.753 -7.528 1.00 72.25 87 ASP A O 1
ATOM 698 N N . TYR A 1 88 ? -0.238 7.711 -9.035 1.00 61.47 88 TYR A N 1
ATOM 699 C CA . TYR A 1 88 ? 1.086 8.149 -8.540 1.00 61.47 88 TYR A CA 1
ATOM 700 C C . TYR A 1 88 ? 1.448 7.779 -7.083 1.00 61.47 88 TYR A C 1
ATOM 702 O O . TYR A 1 88 ? 2.492 8.186 -6.571 1.00 61.47 88 TYR A O 1
ATOM 710 N N . GLY A 1 89 ? 0.624 6.979 -6.404 1.00 56.94 89 GLY A N 1
ATOM 711 C CA . GLY A 1 89 ? 0.659 6.808 -4.949 1.00 56.94 89 GLY A CA 1
ATOM 712 C C . GLY A 1 89 ? 1.714 5.865 -4.365 1.00 56.94 89 GLY A C 1
ATOM 713 O O . GLY A 1 89 ? 1.683 5.673 -3.153 1.00 56.94 89 GLY A O 1
ATOM 714 N N . MET A 1 90 ? 2.598 5.257 -5.171 1.00 61.00 90 MET A N 1
ATOM 715 C CA . MET A 1 90 ? 3.658 4.356 -4.666 1.00 61.00 90 MET A CA 1
ATOM 716 C C . MET A 1 90 ? 4.993 4.398 -5.428 1.00 61.00 90 MET A C 1
ATOM 718 O O . MET A 1 90 ? 5.887 3.641 -5.072 1.00 61.00 90 MET A O 1
ATOM 722 N N . LEU A 1 91 ? 5.151 5.256 -6.450 1.00 67.12 91 LEU A N 1
ATOM 723 C CA . LEU A 1 91 ? 6.404 5.391 -7.222 1.00 67.12 91 LEU A CA 1
ATOM 724 C C . LEU A 1 91 ? 7.049 4.041 -7.605 1.00 67.12 91 LEU A C 1
ATOM 726 O O . LEU A 1 91 ? 8.267 3.887 -7.532 1.00 67.12 91 LEU A O 1
ATOM 730 N N . LEU A 1 92 ? 6.239 3.054 -8.004 1.00 72.12 92 LEU A N 1
ATOM 731 C CA . LEU A 1 92 ? 6.756 1.781 -8.500 1.00 72.12 92 LEU A CA 1
ATOM 732 C C . LEU A 1 92 ? 7.468 2.049 -9.826 1.00 72.12 92 LEU A C 1
ATOM 734 O O . LEU A 1 92 ? 6.831 2.330 -10.842 1.00 72.12 92 LEU A O 1
ATOM 738 N N . ILE A 1 93 ? 8.795 2.014 -9.786 1.00 79.25 93 ILE A N 1
ATOM 739 C CA . ILE A 1 93 ? 9.654 2.319 -10.924 1.00 79.25 93 ILE A CA 1
ATOM 740 C C . ILE A 1 93 ? 10.549 1.129 -11.233 1.00 79.25 93 ILE A C 1
ATOM 742 O O . ILE A 1 93 ? 11.128 0.508 -10.344 1.00 79.25 93 ILE A O 1
ATOM 746 N N . VAL A 1 94 ? 10.700 0.843 -12.522 1.00 83.25 94 VAL A N 1
ATOM 747 C CA . VAL A 1 94 ? 11.767 -0.027 -13.006 1.00 83.25 94 VAL A CA 1
ATOM 748 C C . VAL A 1 94 ? 12.963 0.865 -13.297 1.00 83.25 94 VAL A C 1
ATOM 750 O O . VAL A 1 94 ? 12.879 1.773 -14.122 1.00 83.25 94 VAL A O 1
ATOM 753 N N . VAL A 1 95 ? 14.073 0.612 -12.609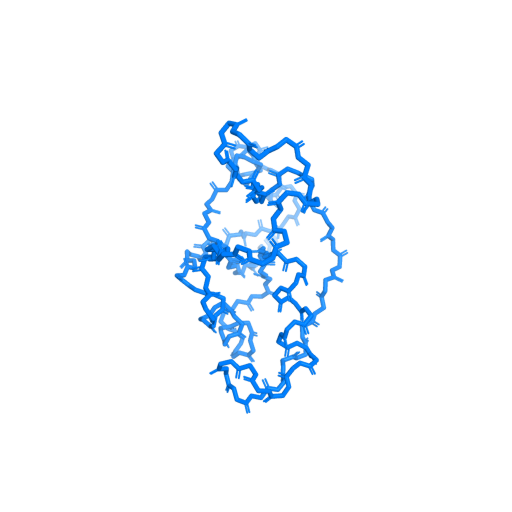 1.00 88.50 95 VAL A N 1
ATOM 754 C CA . VAL A 1 95 ? 15.342 1.297 -12.856 1.00 88.50 95 VAL A CA 1
ATOM 755 C C . VAL A 1 95 ? 16.282 0.314 -13.529 1.00 88.50 95 VAL A C 1
ATOM 757 O O . VAL A 1 95 ? 16.463 -0.808 -13.058 1.00 88.50 95 VAL A O 1
ATOM 760 N N . ALA A 1 96 ? 16.889 0.737 -14.630 1.00 91.94 96 ALA A N 1
ATOM 761 C CA . ALA A 1 96 ? 17.850 -0.064 -15.365 1.00 91.94 96 ALA A CA 1
ATOM 762 C C . ALA A 1 96 ? 19.158 0.711 -15.552 1.00 91.94 96 ALA A C 1
ATOM 764 O O . ALA A 1 96 ? 19.185 1.943 -15.492 1.00 91.94 96 ALA A O 1
ATOM 765 N N . ARG A 1 97 ? 20.259 -0.019 -15.758 1.00 92.38 97 ARG A N 1
ATOM 766 C CA . ARG A 1 97 ? 21.529 0.605 -16.143 1.00 92.38 97 ARG A CA 1
ATOM 767 C C . ARG A 1 97 ? 21.391 1.221 -17.547 1.00 92.38 97 ARG A C 1
ATOM 769 O O . ARG A 1 97 ? 20.596 0.700 -18.328 1.00 92.38 97 ARG A O 1
ATOM 776 N N . PRO A 1 98 ? 22.142 2.284 -17.889 1.00 93.88 98 PRO A N 1
ATOM 777 C CA . PRO A 1 98 ? 21.971 3.006 -19.155 1.00 93.88 98 PRO A CA 1
ATOM 778 C C . PRO A 1 98 ? 22.061 2.134 -20.417 1.00 93.88 98 PRO A C 1
ATOM 780 O O . PRO A 1 98 ? 21.455 2.463 -21.430 1.00 93.88 98 PRO A O 1
ATOM 783 N N . GLU A 1 99 ? 22.806 1.028 -20.368 1.00 93.81 99 GLU A N 1
ATOM 784 C CA . GLU A 1 99 ? 22.947 0.074 -21.471 1.00 93.81 99 GLU A CA 1
ATOM 785 C C . GLU A 1 99 ? 21.744 -0.867 -21.666 1.00 93.81 99 GLU A C 1
ATOM 787 O O . GLU A 1 99 ? 21.707 -1.611 -22.643 1.00 93.81 99 GLU A O 1
ATOM 792 N N . ILE A 1 100 ? 20.775 -0.865 -20.748 1.00 94.81 100 ILE A N 1
ATOM 793 C CA . ILE A 1 100 ? 19.522 -1.617 -20.865 1.00 94.81 100 ILE A CA 1
ATOM 794 C C . ILE A 1 100 ? 18.455 -0.652 -21.379 1.00 94.81 100 ILE A C 1
ATOM 796 O O . ILE A 1 100 ? 17.848 0.093 -20.611 1.00 94.81 100 ILE A O 1
ATOM 800 N N . GLY A 1 101 ? 18.255 -0.651 -22.697 1.00 93.19 101 GLY A N 1
ATOM 801 C CA . GLY A 1 101 ? 17.316 0.249 -23.370 1.00 93.19 101 GLY A CA 1
ATOM 802 C C . GLY A 1 101 ? 15.922 -0.348 -23.555 1.00 93.19 101 GLY A C 1
ATOM 803 O O . GLY A 1 101 ? 14.955 0.384 -23.760 1.00 93.19 101 GLY A O 1
ATOM 804 N N . THR A 1 102 ? 15.802 -1.674 -23.490 1.00 93.12 102 THR A N 1
ATOM 805 C CA . THR A 1 102 ? 14.553 -2.404 -23.710 1.00 93.12 102 THR A CA 1
ATOM 806 C C . THR A 1 102 ? 14.386 -3.547 -22.710 1.00 93.12 102 THR A C 1
ATOM 808 O O . THR A 1 102 ? 15.349 -4.053 -22.139 1.00 93.12 102 THR A O 1
ATOM 811 N N . VAL A 1 103 ? 13.148 -4.018 -22.530 1.00 91.06 103 VAL A N 1
ATOM 812 C CA . VAL A 1 103 ? 12.867 -5.209 -21.705 1.00 91.06 103 VAL A CA 1
ATOM 813 C C . VAL A 1 103 ? 13.566 -6.455 -22.264 1.00 91.06 103 VAL A C 1
ATOM 815 O O . VAL A 1 103 ? 13.987 -7.314 -21.495 1.00 91.06 103 VAL A O 1
ATOM 818 N N . ALA A 1 104 ? 13.738 -6.550 -23.588 1.00 94.81 104 ALA A N 1
ATOM 819 C CA . ALA A 1 104 ? 14.432 -7.671 -24.219 1.00 94.81 104 ALA A CA 1
ATOM 820 C C . ALA A 1 104 ? 15.899 -7.776 -23.766 1.00 94.81 104 ALA A C 1
ATOM 822 O O . ALA A 1 104 ? 16.412 -8.883 -23.607 1.00 94.81 104 ALA A O 1
ATOM 823 N N . ASP A 1 105 ? 16.540 -6.644 -23.459 1.00 94.75 105 ASP A N 1
ATOM 824 C CA . ASP A 1 105 ? 17.914 -6.607 -22.955 1.00 94.75 105 ASP A CA 1
ATOM 825 C C . ASP A 1 105 ? 18.047 -7.224 -21.551 1.00 94.75 105 ASP A C 1
ATOM 827 O O . ASP A 1 105 ? 19.159 -7.517 -21.122 1.00 94.75 105 ASP A O 1
ATOM 831 N N . LEU A 1 106 ? 16.945 -7.455 -20.823 1.00 92.38 106 LEU A N 1
ATOM 832 C CA . LEU A 1 106 ? 16.952 -8.119 -19.513 1.00 92.38 106 LEU A CA 1
ATOM 833 C C . LEU A 1 106 ? 17.026 -9.651 -19.610 1.00 92.38 106 LEU A C 1
ATOM 835 O O . LEU A 1 106 ? 17.276 -10.309 -18.598 1.00 92.38 106 LEU A O 1
ATOM 839 N N . ALA A 1 107 ? 16.823 -10.235 -20.795 1.00 92.69 107 ALA A N 1
ATOM 840 C CA . ALA A 1 107 ? 16.788 -11.684 -20.963 1.00 92.69 107 ALA A CA 1
ATOM 841 C C . ALA A 1 107 ? 18.089 -12.347 -20.468 1.00 92.69 107 ALA A C 1
ATOM 843 O O . ALA A 1 107 ? 19.195 -11.982 -20.868 1.00 92.69 107 ALA A O 1
ATOM 844 N N . GLY A 1 108 ? 17.952 -13.329 -19.570 1.00 94.06 108 GLY A N 1
ATOM 845 C CA . GLY A 1 108 ? 19.080 -14.059 -18.978 1.00 94.06 108 GLY A CA 1
ATOM 846 C C . GLY A 1 108 ? 19.906 -13.273 -17.951 1.00 94.06 108 GLY A C 1
ATOM 847 O O . GLY A 1 108 ? 20.916 -13.789 -17.476 1.00 94.06 108 GLY A O 1
ATOM 848 N N . LYS A 1 109 ? 19.510 -12.043 -17.595 1.00 93.00 109 LYS A N 1
ATOM 849 C CA . LYS A 1 109 ? 20.162 -11.245 -16.547 1.00 93.00 109 LYS A CA 1
ATOM 850 C C . LYS A 1 109 ? 19.448 -11.415 -15.205 1.00 93.00 109 LYS A C 1
ATOM 852 O O . LYS A 1 109 ? 18.263 -11.731 -15.145 1.00 93.00 109 LYS A O 1
ATOM 857 N N . THR A 1 110 ? 20.171 -11.153 -14.120 1.00 91.75 110 THR A N 1
ATOM 858 C CA . THR A 1 110 ? 19.594 -11.079 -12.774 1.00 91.75 110 THR A CA 1
ATOM 859 C C . THR A 1 110 ? 18.883 -9.743 -12.582 1.00 91.75 110 THR A C 1
ATOM 861 O O . THR A 1 110 ? 19.484 -8.690 -12.804 1.00 91.75 110 THR A O 1
ATOM 864 N N . ALA A 1 111 ? 17.628 -9.789 -12.138 1.00 89.56 111 ALA A N 1
ATOM 865 C CA . ALA A 1 111 ? 16.883 -8.626 -11.673 1.00 89.56 111 ALA A CA 1
ATOM 866 C C . ALA A 1 111 ? 16.858 -8.606 -10.141 1.00 89.56 111 ALA A C 1
ATOM 868 O O . ALA A 1 111 ? 16.674 -9.646 -9.509 1.00 89.56 111 ALA A O 1
ATOM 869 N N . SER A 1 112 ? 17.033 -7.423 -9.558 1.00 88.00 112 SER A N 1
ATOM 870 C CA . SER A 1 112 ? 16.781 -7.202 -8.135 1.00 88.00 112 SER A CA 1
ATOM 871 C C . SER A 1 112 ? 15.333 -6.770 -7.944 1.00 88.00 112 SER A C 1
ATOM 873 O O . SER A 1 112 ? 14.826 -5.947 -8.705 1.00 88.00 112 SER A O 1
ATOM 875 N N . VAL A 1 113 ? 14.701 -7.301 -6.906 1.00 84.38 113 VAL A N 1
ATOM 876 C CA . VAL A 1 113 ? 13.370 -6.911 -6.436 1.00 84.38 113 VAL A CA 1
ATOM 877 C C . VAL A 1 113 ? 13.482 -6.396 -5.003 1.00 84.38 113 VAL A C 1
ATOM 879 O O . VAL A 1 113 ? 14.492 -6.617 -4.334 1.00 84.38 113 VAL A O 1
ATOM 882 N N . ASP A 1 114 ? 12.475 -5.663 -4.548 1.00 74.12 114 ASP A N 1
ATOM 883 C CA . ASP A 1 114 ? 12.401 -5.106 -3.196 1.00 74.12 114 ASP A CA 1
ATOM 884 C C . ASP A 1 114 ? 12.180 -6.182 -2.119 1.00 74.12 114 ASP A C 1
ATOM 886 O O . ASP A 1 114 ? 12.648 -6.019 -0.990 1.00 74.12 114 ASP A O 1
ATOM 890 N N . ALA A 1 115 ? 11.540 -7.300 -2.475 1.00 66.69 115 ALA A N 1
ATOM 891 C CA . ALA A 1 115 ? 11.393 -8.481 -1.630 1.00 66.69 115 ALA A CA 1
ATOM 892 C C . ALA A 1 115 ? 11.587 -9.785 -2.442 1.00 66.69 115 ALA A C 1
ATOM 894 O O . ALA A 1 115 ? 10.979 -9.909 -3.507 1.00 66.69 115 ALA A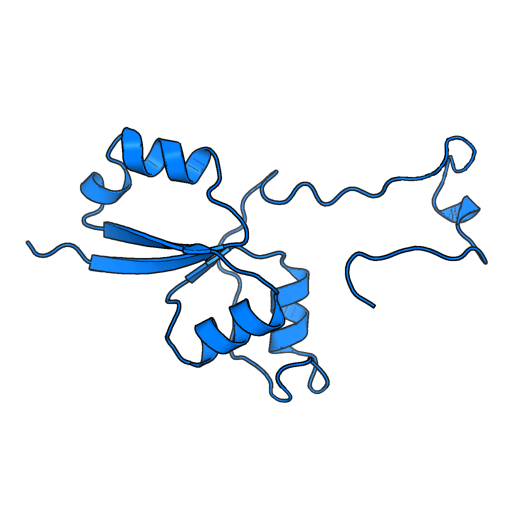 O 1
ATOM 895 N N . PRO A 1 116 ? 12.433 -10.730 -1.977 1.00 60.22 116 PRO A N 1
ATOM 896 C CA . PRO A 1 116 ? 12.701 -12.001 -2.657 1.00 60.22 116 PRO A CA 1
ATOM 897 C C . PRO A 1 116 ? 11.553 -13.015 -2.563 1.00 60.22 116 PRO A C 1
ATOM 899 O O . PRO A 1 116 ? 10.794 -12.979 -1.565 1.00 60.22 116 PRO A O 1
#

Foldseek 3Di:
DQAAEFEEEEQDCDPVNVCCVVVCVCVVVSHDYHYDHDDDLLVVQVCCQVVVGPYYDDDVVSQCCLQPPCPPPNNHRGPDDDDDDDPPPPPPDDDDDPVCPDPVSCPPHDDDDPPD

Sequence (116 aa):
MSSRQIRLGAFYRSLPMLAADQHGFYEKHDVEVEFGQVRSSTQQFQYLSDGEYDVVQTSPDNTANYRLNAHNPIGRLVEAKGFMGMDYGMLLIVVARPEIGTVADLAGKTASVDAP

Radius of gyration: 17.73 Å; chains: 1; bounding box: 45×41×42 Å

Secondary structure (DSSP, 8-state):
-PPEEEEEEESS--HHHHHHHHTTHHHHTTEEEEEEE-S-HHHHHHHHHHTS-SEE---HHHHHHHHH-TTSTTSS----------TTTT-------TT--SGGGGTTSPPP-S--

pLDDT: mean 91.3, std 9.4, range [55.62, 98.38]